Protein AF-A0A932IG95-F1 (afdb_monomer)

pLDDT: mean 79.36, std 12.84, range [45.25, 97.75]

Secondary structure (DSSP, 8-state):
-HHHHHHHHTT--PPPSSPHHHHHHHHHTTPPP---SSSS-SS-HHHHHHHHHH-----SSPPS-EEEEEEEE-S---SSS--EEEEEEEP---

Radius of gyration: 18.28 Å; Cα contacts (8 Å, |Δi|>4): 69; chains: 1; bounding box: 34×38×54 Å

Foldseek 3Di:
DVVVVVVVVVVDDDADPPHPLLVVLCVVLVNDDDDDPDPDDPADNVRSNVCSVPDPDDDPDPDPAQPDKDKDFDPDDDPPDGRMDIDGDDDPPD

Structure (mmCIF, N/CA/C/O backbone):
data_AF-A0A932IG95-F1
#
_entry.id   AF-A0A932IG95-F1
#
loop_
_atom_site.group_PDB
_atom_site.id
_atom_site.type_symbol
_atom_site.label_atom_id
_atom_site.label_alt_id
_atom_site.label_comp_id
_atom_site.label_asym_id
_atom_site.label_entity_id
_atom_site.label_seq_id
_atom_site.pdbx_PDB_ins_code
_atom_site.Cartn_x
_atom_site.Cartn_y
_atom_site.Cartn_z
_atom_site.occupancy
_atom_site.B_iso_or_equiv
_atom_site.auth_seq_id
_atom_site.auth_comp_id
_atom_site.auth_asym_id
_atom_site.auth_atom_id
_atom_site.pdbx_PDB_model_num
ATOM 1 N N . ASP A 1 1 ? -4.885 21.528 30.008 1.00 75.75 1 ASP A N 1
ATOM 2 C CA . ASP A 1 1 ? -6.261 21.656 30.514 1.00 75.75 1 ASP A CA 1
ATOM 3 C C . ASP A 1 1 ? -7.057 20.464 29.996 1.00 75.75 1 ASP A C 1
ATOM 5 O O . ASP A 1 1 ? -7.142 20.288 28.783 1.00 75.75 1 ASP A O 1
ATOM 9 N N . GLU A 1 2 ? -7.540 19.601 30.892 1.00 70.38 2 GLU A N 1
ATOM 10 C CA . GLU A 1 2 ? -8.281 18.373 30.553 1.00 70.38 2 GLU A CA 1
ATOM 11 C C . GLU A 1 2 ? -9.524 18.650 29.704 1.00 70.38 2 GLU A C 1
ATOM 13 O O . GLU A 1 2 ? -9.849 17.852 28.827 1.00 70.38 2 GLU A O 1
ATOM 18 N N . ARG A 1 3 ? -10.161 19.818 29.867 1.00 72.81 3 ARG A N 1
ATOM 19 C CA . ARG A 1 3 ? -11.337 20.203 29.070 1.00 72.81 3 ARG A CA 1
ATOM 20 C C . ARG A 1 3 ? -11.013 20.391 27.589 1.00 72.81 3 ARG A C 1
ATOM 22 O O . ARG A 1 3 ? -11.829 20.046 26.740 1.00 72.81 3 ARG A O 1
ATOM 29 N N . ALA A 1 4 ? -9.817 20.887 27.269 1.00 67.50 4 ALA A N 1
ATOM 30 C CA . ALA A 1 4 ? -9.365 21.036 25.886 1.00 67.50 4 ALA A CA 1
ATOM 31 C C . ALA A 1 4 ? -9.055 19.674 25.241 1.00 67.50 4 ALA A C 1
ATOM 33 O O . ALA A 1 4 ? -9.388 19.451 24.080 1.00 67.50 4 ALA A O 1
ATOM 34 N N . LEU A 1 5 ? -8.478 18.739 26.006 1.00 66.31 5 LEU A N 1
ATOM 35 C CA . LEU A 1 5 ? -8.240 17.361 25.557 1.00 66.31 5 LEU A CA 1
ATOM 36 C C . LEU A 1 5 ? -9.555 16.600 25.326 1.00 66.31 5 LEU A C 1
ATOM 38 O O . LEU A 1 5 ? -9.678 15.879 24.339 1.00 66.31 5 LEU A O 1
ATOM 42 N N . GLN A 1 6 ? -10.560 16.807 26.180 1.00 66.88 6 GLN A N 1
ATOM 43 C CA . GLN A 1 6 ? -11.894 16.215 26.027 1.00 66.88 6 GLN A CA 1
ATOM 44 C C . GLN A 1 6 ? -12.659 16.784 24.823 1.00 66.88 6 GLN A C 1
ATOM 46 O O . GLN A 1 6 ? -13.298 16.029 24.093 1.00 66.88 6 GLN A O 1
ATOM 51 N N . ALA A 1 7 ? -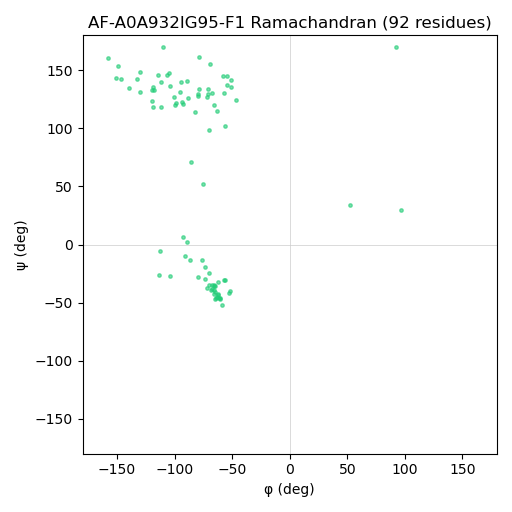12.544 18.092 24.567 1.00 62.25 7 ALA A N 1
ATOM 52 C CA . ALA A 1 7 ? -13.118 18.727 23.380 1.00 62.25 7 ALA A CA 1
ATOM 53 C C . ALA A 1 7 ? -12.451 18.250 22.075 1.00 62.25 7 ALA A C 1
ATOM 55 O O . ALA A 1 7 ? -13.135 18.055 21.075 1.00 62.25 7 ALA A O 1
ATOM 56 N N . LEU A 1 8 ? -11.136 17.997 22.090 1.00 61.12 8 LEU A N 1
ATOM 57 C CA . LEU A 1 8 ? -10.416 17.386 20.965 1.00 61.12 8 LEU A CA 1
ATOM 58 C C . LEU A 1 8 ? -10.824 15.923 20.740 1.00 61.12 8 LEU A C 1
ATOM 60 O O . LEU A 1 8 ? -10.985 15.513 19.596 1.00 61.12 8 LEU A O 1
ATOM 64 N N . GLY A 1 9 ? -11.059 15.157 21.811 1.00 60.28 9 GLY A N 1
ATOM 65 C CA . GLY A 1 9 ? -11.587 13.791 21.717 1.00 60.28 9 GLY A CA 1
ATOM 66 C C . GLY A 1 9 ? -12.986 13.724 21.091 1.00 60.28 9 GLY A C 1
ATOM 67 O O . GLY A 1 9 ? -13.282 12.785 20.357 1.00 60.28 9 GLY A O 1
ATOM 68 N N . ALA A 1 10 ? -13.815 14.751 21.299 1.00 58.75 10 ALA A N 1
ATOM 69 C CA . ALA A 1 10 ? -15.130 14.889 20.664 1.00 58.75 10 ALA A CA 1
ATOM 70 C C . ALA A 1 10 ? -15.072 15.337 19.186 1.00 58.75 10 ALA A C 1
ATOM 72 O O . ALA A 1 10 ? -16.070 15.234 18.478 1.00 58.75 10 ALA A O 1
ATOM 73 N N . LEU A 1 11 ? -13.914 15.812 18.713 1.00 59.41 11 LEU A N 1
ATOM 74 C CA . LEU A 1 11 ? -13.641 16.141 17.307 1.00 59.41 11 LEU A CA 1
ATOM 75 C C . LEU A 1 11 ? -13.007 14.969 16.542 1.00 59.41 11 LEU A C 1
ATOM 77 O O . LEU A 1 11 ? -12.595 15.139 15.394 1.00 59.41 11 LEU A O 1
ATOM 81 N N . THR A 1 12 ? -12.902 13.788 17.159 1.00 57.78 12 THR A N 1
ATOM 82 C CA . THR A 1 12 ? -12.378 12.596 16.488 1.00 57.78 12 THR A CA 1
ATOM 83 C C . THR A 1 12 ? -13.397 12.134 15.453 1.00 57.78 12 THR A C 1
ATOM 85 O O . THR A 1 12 ? -14.393 11.497 15.780 1.00 57.78 12 THR A O 1
ATOM 88 N N . VAL A 1 13 ? -13.166 12.500 14.196 1.00 61.50 13 VAL A N 1
ATOM 89 C CA . VAL A 1 13 ? -13.958 12.021 13.064 1.00 61.50 13 VAL A CA 1
ATOM 90 C C . VAL A 1 13 ? -13.407 10.655 12.672 1.00 61.50 13 VAL A C 1
ATOM 92 O O . VAL A 1 13 ? -12.259 10.554 12.235 1.00 61.50 13 VAL A O 1
ATOM 95 N N . GLU A 1 14 ? -14.203 9.603 12.855 1.00 67.75 14 GLU A N 1
ATOM 96 C CA . GLU A 1 14 ? -13.898 8.297 12.273 1.00 67.75 14 GLU A CA 1
ATOM 97 C C . GLU A 1 14 ? -13.989 8.419 10.750 1.00 67.75 14 GLU A C 1
ATOM 99 O O . GLU A 1 14 ? -15.007 8.835 10.200 1.00 67.75 14 GLU A O 1
ATOM 104 N N . LEU A 1 15 ? -12.881 8.131 10.072 1.00 72.06 15 LEU A N 1
ATOM 105 C CA . LEU A 1 15 ? -12.812 8.137 8.618 1.00 72.06 15 LEU A CA 1
ATOM 106 C C . LEU A 1 15 ? -13.030 6.718 8.111 1.00 72.06 15 LEU A C 1
ATOM 108 O O . LEU A 1 15 ? -12.361 5.788 8.567 1.00 72.06 15 LEU A O 1
ATOM 112 N N . ASP A 1 16 ? -13.920 6.577 7.131 1.00 81.69 16 ASP A N 1
ATOM 113 C CA . ASP A 1 16 ? -14.091 5.321 6.412 1.00 81.69 16 ASP A CA 1
ATOM 114 C C . ASP A 1 16 ? -12.769 4.886 5.767 1.00 81.69 16 ASP A C 1
ATOM 116 O O . ASP A 1 16 ? -11.971 5.709 5.304 1.00 81.69 16 ASP A O 1
ATOM 120 N N . LEU A 1 17 ? -12.548 3.572 5.730 1.00 85.00 17 LEU A N 1
ATOM 121 C CA . LEU A 1 17 ? -11.434 2.971 5.009 1.00 85.00 17 LEU A CA 1
ATOM 122 C C . LEU A 1 17 ? -11.832 2.653 3.557 1.00 85.00 17 LEU A C 1
ATOM 124 O O . LEU A 1 17 ? -12.923 2.126 3.330 1.00 85.00 17 LEU A O 1
ATOM 128 N N . PRO A 1 18 ? -10.932 2.867 2.579 1.00 90.31 18 PRO A N 1
ATOM 129 C CA . PRO A 1 18 ? -9.642 3.553 2.714 1.00 90.31 18 PRO A CA 1
ATOM 130 C C . PRO A 1 18 ? -9.832 5.054 2.966 1.00 90.31 18 PRO A C 1
ATOM 132 O O . PRO A 1 18 ? -10.842 5.630 2.551 1.00 90.31 18 PRO A O 1
ATOM 135 N N . ALA A 1 19 ? -8.841 5.696 3.589 1.00 90.75 19 ALA A N 1
ATOM 136 C CA . ALA A 1 19 ? -8.907 7.124 3.870 1.00 90.75 19 ALA A CA 1
ATOM 137 C C . ALA A 1 19 ? -9.177 7.913 2.569 1.00 90.75 19 ALA A C 1
ATOM 139 O O . ALA A 1 19 ? -8.646 7.546 1.513 1.00 90.75 19 ALA A O 1
ATOM 140 N N . PRO A 1 20 ? -9.934 9.030 2.601 1.00 92.69 20 PRO A N 1
ATOM 141 C CA . PRO A 1 20 ? -10.368 9.724 1.383 1.00 92.69 20 PRO A CA 1
ATOM 142 C C . PRO A 1 20 ? -9.233 10.054 0.402 1.00 92.69 20 PRO A C 1
ATOM 144 O O . PRO A 1 20 ? -9.373 9.871 -0.805 1.00 92.69 20 PRO A O 1
ATOM 147 N N . ALA A 1 21 ? -8.075 10.478 0.917 1.00 94.31 21 ALA A N 1
ATOM 148 C CA . ALA A 1 21 ? -6.909 10.772 0.089 1.00 94.31 21 ALA A CA 1
ATOM 149 C C . ALA A 1 21 ? -6.306 9.517 -0.568 1.00 94.31 21 ALA A C 1
ATOM 151 O O . ALA A 1 21 ? -5.854 9.596 -1.707 1.00 94.31 21 ALA A O 1
ATOM 152 N N . VAL A 1 22 ? -6.327 8.357 0.104 1.00 95.00 22 VAL A N 1
ATOM 153 C CA . VAL A 1 22 ? -5.854 7.101 -0.495 1.00 95.00 22 VAL A CA 1
ATOM 154 C C . VAL A 1 22 ? -6.724 6.708 -1.677 1.00 95.00 22 VAL A C 1
ATOM 156 O O . VAL A 1 22 ? -6.200 6.400 -2.748 1.00 95.00 22 VAL A O 1
ATOM 159 N N . ARG A 1 23 ? -8.044 6.782 -1.497 1.00 94.88 23 ARG A N 1
ATOM 160 C CA . ARG A 1 23 ? -9.019 6.469 -2.542 1.00 94.88 23 ARG A CA 1
ATOM 161 C C . ARG A 1 23 ? -8.838 7.341 -3.782 1.00 94.88 23 ARG A C 1
ATOM 163 O O . ARG A 1 23 ? -8.691 6.805 -4.875 1.00 94.88 23 ARG A O 1
ATOM 170 N N . VAL A 1 24 ? -8.796 8.663 -3.609 1.00 96.94 24 VAL A N 1
ATOM 171 C CA . VAL A 1 24 ? -8.678 9.610 -4.732 1.00 96.94 24 VAL A CA 1
ATOM 172 C C . VAL A 1 24 ? -7.392 9.380 -5.526 1.00 96.94 24 VAL A C 1
ATOM 174 O O . VAL A 1 24 ? -7.434 9.318 -6.753 1.00 96.94 24 VAL A O 1
ATOM 177 N N . ILE A 1 25 ? -6.253 9.209 -4.847 1.00 97.75 25 ILE A N 1
ATOM 178 C CA . ILE A 1 25 ? -4.967 8.993 -5.527 1.00 97.75 25 ILE A CA 1
ATOM 179 C C . ILE A 1 25 ? -4.966 7.657 -6.280 1.00 97.75 25 ILE A C 1
ATOM 181 O O . ILE A 1 25 ? -4.502 7.599 -7.418 1.00 97.75 25 ILE A O 1
ATOM 185 N N . ALA A 1 26 ? -5.493 6.590 -5.670 1.00 95.69 26 ALA A N 1
ATOM 186 C CA . ALA A 1 26 ? -5.562 5.278 -6.306 1.00 95.69 26 ALA A CA 1
ATOM 187 C C . ALA A 1 26 ? -6.443 5.294 -7.565 1.00 95.69 26 ALA A C 1
ATOM 189 O O . ALA A 1 26 ? -6.027 4.786 -8.605 1.00 95.69 26 ALA A O 1
ATOM 190 N N . GLU A 1 27 ? -7.619 5.928 -7.491 1.00 95.88 27 GLU A N 1
ATOM 191 C CA . GLU A 1 27 ? -8.538 6.085 -8.625 1.00 95.88 27 GLU A CA 1
ATOM 192 C C . GLU A 1 27 ? -7.880 6.864 -9.778 1.00 95.88 27 GLU A C 1
ATOM 194 O O . GLU A 1 27 ? -7.916 6.413 -10.923 1.00 95.88 27 GLU A O 1
ATOM 199 N N . GLN A 1 28 ? -7.221 7.990 -9.480 1.00 97.12 28 GLN A N 1
ATOM 200 C CA . GLN A 1 28 ? -6.528 8.816 -10.481 1.00 97.12 28 GLN A CA 1
ATOM 201 C C . GLN A 1 28 ? -5.343 8.101 -11.139 1.00 97.12 28 GLN A C 1
ATOM 203 O O . GLN A 1 28 ? -5.076 8.306 -12.321 1.00 97.12 28 GLN A O 1
ATOM 208 N N . ALA A 1 29 ? -4.624 7.280 -10.376 1.00 95.88 29 ALA A N 1
ATOM 209 C CA . ALA A 1 29 ? -3.463 6.537 -10.855 1.00 95.88 29 ALA A CA 1
ATOM 210 C C . ALA A 1 29 ? -3.819 5.156 -11.433 1.00 95.88 29 ALA A C 1
ATOM 212 O O . ALA A 1 29 ? -2.916 4.406 -11.803 1.00 95.88 29 ALA A O 1
ATOM 213 N N . HIS A 1 30 ? -5.108 4.798 -11.484 1.00 94.69 30 HIS A N 1
ATOM 214 C CA . HIS A 1 30 ? -5.590 3.468 -11.873 1.00 94.69 30 HIS A CA 1
ATOM 215 C C . HIS A 1 30 ? -4.928 2.321 -11.086 1.00 94.69 30 HIS A C 1
ATOM 217 O O . HIS A 1 30 ? -4.705 1.228 -11.611 1.00 94.69 30 HIS A O 1
ATOM 223 N N . LEU A 1 31 ? -4.611 2.564 -9.812 1.00 94.19 31 LEU A N 1
ATOM 224 C CA . LEU A 1 31 ? -4.044 1.561 -8.920 1.00 94.19 31 LEU A CA 1
ATOM 225 C C . LEU A 1 31 ? -5.174 0.793 -8.222 1.00 94.19 31 LEU A C 1
ATOM 227 O O . LEU A 1 31 ? -6.023 1.413 -7.580 1.00 94.19 31 LEU A O 1
ATOM 231 N N . PRO A 1 32 ? -5.200 -0.548 -8.295 1.00 92.44 32 PRO A N 1
ATOM 232 C CA . PRO A 1 32 ? -6.232 -1.319 -7.626 1.00 92.44 32 PRO A CA 1
ATOM 233 C C . PRO A 1 32 ? -6.036 -1.284 -6.108 1.00 92.44 32 PRO A C 1
ATOM 235 O O . PRO A 1 32 ? -4.944 -1.537 -5.597 1.00 92.44 32 PRO A O 1
ATOM 238 N N . LEU A 1 33 ? -7.127 -1.039 -5.385 1.00 89.94 33 LEU A N 1
ATOM 239 C CA . LEU A 1 33 ? -7.213 -1.277 -3.949 1.00 89.94 33 LEU A CA 1
ATOM 240 C C . LEU A 1 33 ? -7.921 -2.612 -3.732 1.00 89.94 33 LEU A C 1
ATOM 242 O O . LEU A 1 33 ? -9.046 -2.807 -4.189 1.00 89.94 33 LEU A O 1
ATOM 246 N N . VAL A 1 34 ? -7.249 -3.538 -3.054 1.00 88.62 34 VAL A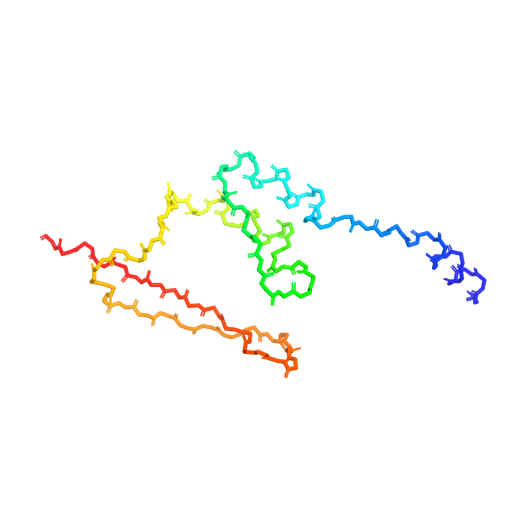 N 1
ATOM 247 C CA . VAL A 1 34 ? -7.775 -4.879 -2.784 1.00 88.62 34 VAL A CA 1
ATOM 248 C C . VAL A 1 34 ? -8.057 -5.045 -1.293 1.00 88.62 34 VAL A C 1
ATOM 250 O O . VAL A 1 34 ? -7.246 -4.600 -0.475 1.00 88.62 34 VAL A O 1
ATOM 253 N N . PRO A 1 35 ? -9.171 -5.695 -0.913 1.00 85.12 35 PRO A N 1
ATOM 254 C CA . PRO A 1 35 ? -9.399 -6.067 0.473 1.00 85.12 35 PRO A CA 1
ATOM 255 C C . PRO A 1 35 ? -8.251 -6.939 0.981 1.00 85.12 35 PRO A C 1
ATOM 257 O O . PRO A 1 35 ? -7.877 -7.930 0.352 1.00 85.12 35 PRO A O 1
ATOM 260 N N . ALA A 1 36 ? -7.705 -6.579 2.134 1.00 82.25 36 ALA A N 1
ATOM 261 C CA . ALA A 1 36 ? -6.740 -7.395 2.849 1.00 82.25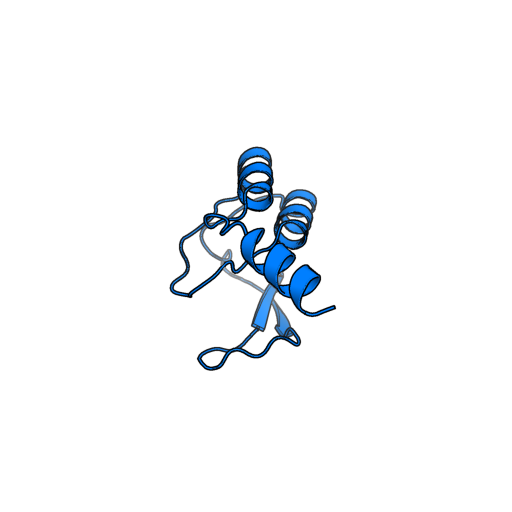 36 ALA A CA 1
ATOM 262 C C . ALA A 1 36 ? -7.429 -8.014 4.071 1.00 82.25 36 ALA A C 1
ATOM 264 O O . ALA A 1 36 ? -8.291 -7.390 4.684 1.00 82.25 36 ALA A O 1
ATOM 265 N N . ALA A 1 37 ? -7.050 -9.240 4.438 1.00 84.44 37 ALA A N 1
ATOM 266 C CA . ALA A 1 37 ? -7.581 -9.944 5.610 1.00 84.44 37 ALA A CA 1
ATOM 267 C C . ALA A 1 37 ? -6.985 -9.386 6.918 1.00 84.44 37 ALA A C 1
ATOM 269 O O . ALA A 1 37 ? -6.368 -10.111 7.697 1.00 84.44 37 ALA A O 1
ATOM 270 N N . VAL A 1 38 ? -7.062 -8.066 7.093 1.00 81.31 38 VAL A N 1
ATOM 271 C CA . VAL A 1 38 ? -6.389 -7.311 8.146 1.00 81.31 38 VAL A CA 1
ATOM 272 C C . VAL A 1 38 ? -7.250 -6.132 8.579 1.00 81.31 38 VAL A C 1
ATOM 274 O O . VAL A 1 38 ? -7.890 -5.488 7.755 1.00 81.31 38 VAL A O 1
ATOM 277 N N . GLU A 1 39 ? -7.240 -5.834 9.873 1.00 81.94 39 GLU A N 1
ATOM 278 C CA . GLU A 1 39 ? -7.929 -4.662 10.406 1.00 81.94 39 GLU A CA 1
ATOM 279 C C . GLU A 1 39 ? -7.092 -3.396 10.170 1.00 81.94 39 GLU A C 1
ATOM 281 O O . GLU A 1 39 ? -5.894 -3.362 10.484 1.00 81.94 39 GLU A O 1
ATOM 286 N N . GLY A 1 40 ? -7.727 -2.363 9.612 1.00 81.31 40 GLY A N 1
ATOM 287 C CA . GLY A 1 40 ? -7.102 -1.074 9.322 1.00 81.31 40 GLY A CA 1
ATOM 288 C C . GLY A 1 40 ? -6.514 -0.936 7.914 1.00 81.31 40 GLY A C 1
ATOM 289 O O . GLY A 1 40 ? -6.378 -1.892 7.151 1.00 81.31 40 GLY A O 1
ATOM 290 N N . GLU A 1 41 ? -6.135 0.295 7.573 1.00 83.94 41 GLU A N 1
ATOM 291 C CA . GLU A 1 41 ? -5.501 0.624 6.296 1.00 83.94 41 GLU A CA 1
ATOM 292 C C . GLU A 1 41 ? -4.062 0.091 6.220 1.00 83.94 41 GLU A C 1
ATOM 294 O O . GLU A 1 41 ? -3.239 0.342 7.106 1.00 83.94 41 GLU A O 1
ATOM 299 N N . THR A 1 42 ? -3.720 -0.612 5.137 1.00 86.31 42 THR A N 1
ATOM 300 C CA . THR A 1 42 ? -2.348 -1.097 4.887 1.00 86.31 42 THR A CA 1
ATOM 301 C C . THR A 1 42 ? -1.494 -0.125 4.083 1.00 86.31 42 THR A C 1
ATOM 303 O O . THR A 1 42 ? -0.288 -0.331 3.947 1.00 86.31 42 THR A O 1
ATOM 306 N N . VAL A 1 43 ? -2.104 0.919 3.530 1.00 88.94 43 VAL A N 1
ATOM 307 C CA . VAL A 1 43 ? -1.446 1.962 2.745 1.00 88.94 43 VAL A CA 1
ATOM 308 C C . VAL A 1 43 ? -1.939 3.315 3.242 1.00 88.94 43 VAL A C 1
ATOM 310 O O . VAL A 1 43 ? -3.088 3.446 3.620 1.00 88.94 43 VAL A O 1
ATOM 313 N N . THR A 1 44 ? -1.069 4.315 3.289 1.00 90.69 44 THR A N 1
ATOM 314 C CA . THR A 1 44 ? -1.427 5.685 3.687 1.00 90.69 44 THR A CA 1
ATOM 315 C C . THR A 1 44 ? -1.365 6.613 2.472 1.00 90.69 44 THR A C 1
ATOM 317 O O . THR A 1 44 ? -0.808 6.209 1.443 1.00 90.69 44 THR A O 1
ATOM 320 N N . PRO A 1 45 ? -1.853 7.868 2.560 1.00 94.06 45 PRO A N 1
ATOM 321 C CA . PRO A 1 45 ? -1.803 8.804 1.433 1.00 94.06 45 PRO A CA 1
ATOM 322 C C . PRO A 1 45 ? -0.397 8.962 0.837 1.00 94.06 45 PRO A C 1
ATOM 324 O O . PRO A 1 45 ? -0.224 8.924 -0.377 1.00 94.06 45 PRO A O 1
ATOM 327 N N . THR A 1 46 ? 0.635 9.035 1.683 1.00 93.38 46 THR A N 1
ATOM 328 C CA . THR A 1 46 ? 2.034 9.097 1.231 1.00 93.38 46 THR A CA 1
ATOM 329 C C . THR A 1 46 ? 2.469 7.822 0.508 1.00 93.38 46 THR A C 1
ATOM 331 O O . T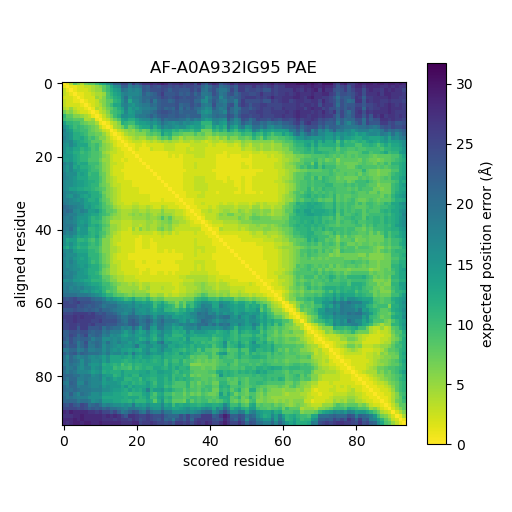HR A 1 46 ? 3.161 7.892 -0.505 1.00 93.38 46 THR A O 1
ATOM 334 N N . GLY A 1 47 ? 2.064 6.652 1.013 1.00 92.38 47 GLY A N 1
ATOM 335 C CA . GLY A 1 47 ? 2.419 5.364 0.419 1.00 92.38 47 GLY A CA 1
ATOM 336 C C . GLY A 1 47 ? 1.821 5.183 -0.976 1.00 92.38 47 GLY A C 1
ATOM 337 O O . GLY A 1 47 ? 2.543 4.829 -1.907 1.00 92.38 47 GLY A O 1
ATOM 338 N N . ILE A 1 48 ? 0.528 5.479 -1.144 1.00 94.81 48 ILE A N 1
ATOM 339 C CA . ILE A 1 48 ? -0.129 5.355 -2.451 1.00 94.81 48 ILE A CA 1
ATOM 340 C C . ILE A 1 48 ? 0.367 6.418 -3.439 1.00 94.81 48 ILE A C 1
ATOM 342 O O . ILE A 1 48 ? 0.546 6.107 -4.612 1.00 94.81 48 ILE A O 1
ATOM 346 N N . ALA A 1 49 ? 0.679 7.635 -2.974 1.00 96.44 49 ALA A N 1
ATOM 347 C CA . ALA A 1 49 ? 1.266 8.680 -3.813 1.00 96.44 49 ALA A CA 1
ATOM 348 C C . ALA A 1 49 ? 2.637 8.269 -4.367 1.00 96.44 49 ALA A C 1
ATOM 350 O O . ALA A 1 49 ? 2.920 8.473 -5.547 1.00 96.44 49 ALA A O 1
ATOM 351 N N . ALA A 1 50 ? 3.480 7.649 -3.536 1.00 94.31 50 ALA A N 1
ATOM 352 C CA . ALA A 1 50 ? 4.766 7.130 -3.986 1.00 94.31 50 ALA A CA 1
ATOM 353 C C . ALA A 1 50 ? 4.590 6.029 -5.045 1.00 94.31 50 ALA A C 1
ATOM 355 O O . ALA A 1 50 ? 5.281 6.053 -6.062 1.00 94.31 50 ALA A O 1
ATOM 356 N N . LEU A 1 51 ? 3.643 5.101 -4.844 1.00 92.38 51 LEU A N 1
ATOM 357 C CA . LEU A 1 51 ? 3.323 4.068 -5.835 1.00 92.38 51 LEU A CA 1
ATOM 358 C C . LEU A 1 51 ? 2.824 4.677 -7.149 1.00 92.38 51 LEU A C 1
ATOM 360 O O . LEU A 1 51 ? 3.337 4.318 -8.206 1.00 92.38 51 LEU A O 1
ATOM 364 N N . ALA A 1 52 ? 1.904 5.640 -7.085 1.00 94.81 52 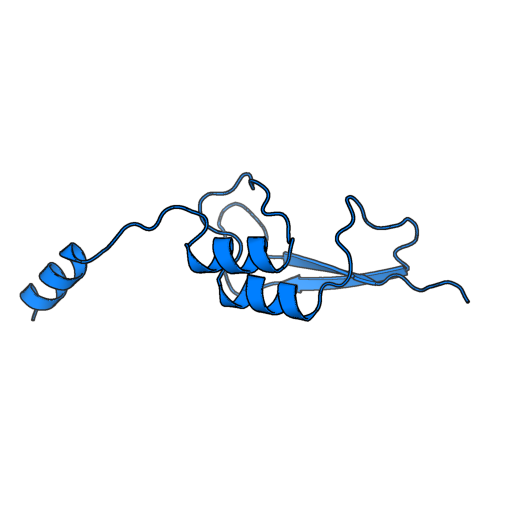ALA A N 1
ATOM 365 C CA . ALA A 1 52 ? 1.384 6.348 -8.254 1.00 94.81 52 ALA A CA 1
ATOM 366 C C . ALA A 1 52 ? 2.490 7.022 -9.086 1.00 94.81 52 ALA A C 1
ATOM 368 O O . ALA A 1 52 ? 2.370 7.126 -10.303 1.00 94.81 52 ALA A O 1
ATOM 369 N N . ALA A 1 53 ? 3.589 7.445 -8.452 1.00 95.38 53 ALA A N 1
ATOM 370 C CA . ALA A 1 53 ? 4.712 8.075 -9.140 1.00 95.38 53 ALA A CA 1
ATOM 371 C C . ALA A 1 53 ? 5.657 7.083 -9.849 1.00 95.38 53 ALA A C 1
ATOM 373 O O . ALA A 1 53 ? 6.322 7.465 -10.817 1.00 95.38 53 ALA A O 1
ATOM 374 N N . ILE A 1 54 ? 5.761 5.836 -9.371 1.00 90.56 54 ILE A N 1
ATOM 375 C CA . ILE A 1 54 ? 6.792 4.881 -9.827 1.00 90.56 54 ILE A CA 1
ATOM 376 C C . ILE A 1 54 ? 6.234 3.675 -10.585 1.00 90.56 54 ILE A C 1
ATOM 378 O O . ILE A 1 54 ? 6.953 3.082 -11.393 1.00 90.56 54 ILE A O 1
ATOM 382 N N . VAL A 1 55 ? 4.982 3.290 -10.332 1.00 87.06 55 VAL A N 1
ATOM 383 C CA . VAL A 1 55 ? 4.352 2.131 -10.970 1.00 87.06 55 VAL A CA 1
ATOM 384 C C . VAL A 1 55 ? 4.055 2.465 -12.431 1.00 87.06 55 VAL A C 1
ATOM 386 O O . VAL A 1 55 ? 3.438 3.479 -12.742 1.00 87.06 55 VAL A O 1
ATOM 389 N N . ARG A 1 56 ? 4.517 1.602 -13.340 1.00 86.50 56 ARG A N 1
ATOM 390 C CA . ARG A 1 56 ? 4.244 1.703 -14.785 1.00 86.50 56 ARG A CA 1
ATOM 391 C C . ARG A 1 56 ? 3.210 0.692 -15.262 1.00 86.50 56 ARG A C 1
ATOM 393 O O . ARG A 1 56 ? 2.517 0.952 -16.234 1.00 86.50 56 ARG A O 1
ATOM 400 N N . GLU A 1 57 ? 3.108 -0.434 -14.567 1.00 85.75 57 GLU A N 1
ATOM 401 C CA . GLU A 1 57 ? 2.205 -1.529 -14.894 1.00 85.75 57 GLU A CA 1
ATOM 402 C C . GLU A 1 57 ? 1.819 -2.270 -13.610 1.00 85.75 57 GLU A C 1
ATOM 404 O O . GLU A 1 57 ? 2.645 -2.436 -12.707 1.00 85.75 57 GLU A O 1
ATOM 409 N N . VAL A 1 58 ? 0.564 -2.717 -13.535 1.00 82.75 58 VAL A N 1
ATOM 410 C CA . VAL A 1 58 ? 0.059 -3.574 -12.460 1.00 82.75 58 VAL A CA 1
ATOM 411 C C . VAL A 1 58 ? -0.236 -4.949 -13.046 1.00 82.75 58 VAL A C 1
ATOM 413 O O . VAL A 1 58 ? -1.082 -5.085 -13.924 1.00 82.75 58 VAL A O 1
ATOM 416 N N . VAL A 1 59 ? 0.454 -5.972 -12.545 1.00 81.00 59 VAL A N 1
ATOM 417 C CA . VAL A 1 59 ? 0.332 -7.358 -13.016 1.00 81.00 59 VAL A CA 1
ATOM 418 C C . VAL A 1 59 ? -0.255 -8.255 -11.926 1.00 81.00 59 VAL A C 1
ATOM 420 O O . VAL A 1 59 ? 0.008 -8.058 -10.741 1.00 81.00 59 VAL A O 1
ATOM 423 N N . ALA A 1 60 ? -1.046 -9.259 -12.316 1.00 73.31 60 ALA A N 1
ATOM 424 C CA . ALA A 1 60 ? -1.728 -10.165 -11.381 1.00 73.31 60 ALA A CA 1
ATOM 425 C C . ALA A 1 60 ? -0.776 -11.124 -10.643 1.00 73.31 60 ALA A C 1
ATOM 427 O O . ALA A 1 60 ? -1.086 -11.604 -9.554 1.00 73.31 60 ALA A O 1
ATOM 428 N N . ALA A 1 61 ? 0.383 -11.410 -11.232 1.00 69.00 61 ALA A N 1
ATOM 429 C CA . ALA A 1 61 ? 1.413 -12.241 -10.637 1.00 69.00 61 ALA A CA 1
ATOM 430 C C . ALA A 1 61 ? 2.793 -11.780 -11.117 1.00 69.00 61 ALA A C 1
ATOM 432 O O . ALA A 1 61 ? 2.901 -11.244 -12.224 1.00 69.00 61 ALA A O 1
ATOM 433 N N . PRO A 1 62 ? 3.850 -12.014 -10.320 1.00 63.66 62 PRO A N 1
ATOM 434 C CA . PRO A 1 62 ? 5.217 -11.924 -10.799 1.00 63.66 62 PRO A CA 1
ATOM 435 C C . PRO A 1 62 ? 5.382 -12.658 -12.135 1.00 63.66 62 PRO A C 1
ATOM 437 O O . PRO A 1 62 ? 5.071 -13.852 -12.179 1.00 63.66 62 PRO A O 1
ATOM 440 N N . PRO A 1 63 ? 5.868 -12.014 -13.213 1.00 63.22 63 PRO A N 1
ATOM 441 C CA . PRO A 1 63 ? 6.302 -12.752 -14.388 1.00 63.22 63 PRO A CA 1
ATOM 442 C C . PRO A 1 63 ? 7.276 -13.867 -13.981 1.00 63.22 63 PRO A C 1
ATOM 444 O O . PRO A 1 63 ? 8.092 -13.703 -13.068 1.00 63.22 63 PRO A O 1
ATOM 447 N N . ALA A 1 64 ? 7.174 -15.027 -14.630 1.00 63.94 64 ALA A N 1
ATOM 448 C CA . ALA A 1 64 ? 8.095 -16.130 -14.376 1.00 63.94 64 ALA A CA 1
ATOM 449 C C . ALA A 1 64 ? 9.551 -15.652 -14.558 1.00 63.94 64 ALA A C 1
ATOM 451 O O . ALA A 1 64 ? 9.849 -14.922 -15.499 1.00 63.94 64 ALA A O 1
ATOM 452 N N . GLY A 1 65 ? 10.458 -16.058 -13.660 1.00 60.38 65 GLY A N 1
ATOM 453 C CA . GLY A 1 65 ? 11.883 -15.711 -13.764 1.00 60.38 65 GLY A CA 1
ATOM 454 C C . GLY A 1 65 ? 12.352 -14.503 -12.941 1.00 60.38 65 GLY A C 1
ATOM 455 O O . GLY A 1 65 ? 13.318 -13.847 -13.327 1.00 60.38 65 GLY A O 1
ATOM 456 N N . ALA A 1 66 ? 11.724 -14.202 -11.797 1.00 60.97 66 ALA A N 1
ATOM 457 C CA . ALA A 1 66 ? 12.272 -13.239 -10.835 1.00 60.97 66 ALA A CA 1
ATOM 458 C C . ALA A 1 66 ? 13.693 -13.659 -10.395 1.00 60.97 66 ALA A C 1
ATOM 460 O O . ALA A 1 66 ? 13.867 -14.568 -9.585 1.00 60.97 66 ALA A O 1
ATOM 461 N N . GLY A 1 67 ? 14.717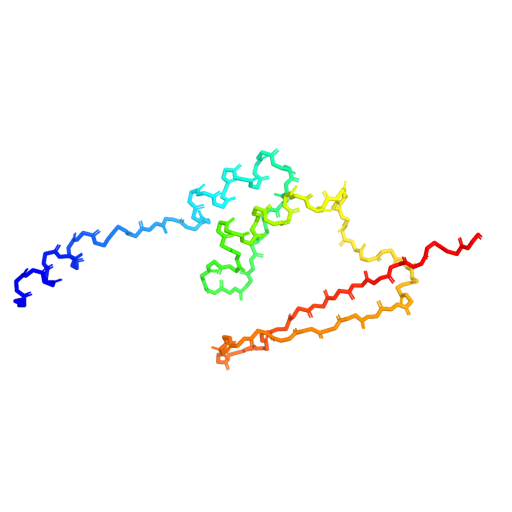 -13.006 -10.951 1.00 61.44 67 GLY A N 1
ATOM 462 C CA . GLY A 1 67 ? 16.124 -13.351 -10.722 1.00 61.44 67 GLY A CA 1
ATOM 463 C C . GLY A 1 67 ? 16.733 -12.683 -9.488 1.00 61.44 67 GLY A C 1
ATOM 464 O O . GLY A 1 67 ? 17.824 -13.058 -9.062 1.00 61.44 67 GLY A O 1
ATOM 465 N N . ARG A 1 68 ? 16.057 -11.677 -8.912 1.00 62.22 68 ARG A N 1
ATOM 466 C CA . ARG A 1 68 ? 16.504 -10.967 -7.704 1.00 62.22 68 ARG A CA 1
ATOM 467 C C . ARG A 1 68 ? 15.333 -10.686 -6.766 1.00 62.22 68 ARG A C 1
ATOM 469 O O . ARG A 1 68 ? 14.294 -10.199 -7.202 1.00 62.22 68 ARG A O 1
ATOM 476 N N . LEU A 1 69 ? 15.530 -10.949 -5.476 1.00 76.75 69 LEU A N 1
ATOM 477 C CA . LEU A 1 69 ? 14.572 -10.664 -4.410 1.00 76.75 69 LEU A CA 1
ATOM 478 C C . LEU A 1 69 ? 15.200 -9.685 -3.412 1.00 76.75 69 LEU A C 1
ATOM 480 O O . LEU A 1 69 ? 16.200 -10.004 -2.774 1.00 76.75 69 LEU A O 1
ATOM 484 N N . GLY A 1 70 ? 14.597 -8.509 -3.267 1.00 72.38 70 GLY A N 1
ATOM 485 C CA . GLY A 1 70 ? 14.835 -7.610 -2.143 1.00 72.38 70 GLY A CA 1
ATOM 486 C C . GLY A 1 70 ? 13.798 -7.850 -1.048 1.00 72.38 70 GLY A C 1
ATOM 487 O O . GLY A 1 70 ? 12.619 -8.044 -1.343 1.00 72.38 70 GLY A O 1
ATOM 488 N N . VAL A 1 71 ? 14.215 -7.825 0.216 1.00 82.12 71 VAL A N 1
ATOM 489 C CA . VAL A 1 71 ? 13.313 -7.921 1.372 1.00 82.12 71 VAL A CA 1
ATOM 490 C C . VAL A 1 71 ? 13.643 -6.798 2.345 1.00 82.12 71 VAL A C 1
ATOM 492 O O . VAL A 1 71 ? 14.806 -6.593 2.681 1.00 82.12 71 VAL A O 1
ATOM 495 N N . GLY A 1 72 ? 12.625 -6.074 2.800 1.00 79.69 72 GLY A N 1
ATOM 496 C CA . GLY A 1 72 ? 12.745 -5.047 3.831 1.00 79.69 72 GLY A CA 1
ATOM 497 C C . GLY A 1 72 ? 11.702 -5.256 4.920 1.00 79.69 72 GLY A C 1
ATOM 498 O O . GLY A 1 72 ? 10.608 -5.738 4.640 1.00 79.69 72 GLY A O 1
ATOM 499 N N . ALA A 1 73 ? 12.023 -4.894 6.159 1.00 82.50 73 ALA A N 1
ATOM 500 C CA . ALA A 1 73 ? 11.072 -4.909 7.266 1.00 82.50 73 ALA A CA 1
ATOM 501 C C . ALA A 1 73 ? 10.875 -3.491 7.810 1.00 82.50 73 ALA A C 1
ATOM 503 O O . ALA A 1 73 ? 11.846 -2.769 8.036 1.00 82.50 73 ALA A O 1
ATOM 504 N N . GLY A 1 74 ? 9.621 -3.085 8.009 1.00 75.44 74 GLY A N 1
ATOM 505 C CA . GLY A 1 74 ? 9.307 -1.808 8.649 1.00 75.44 74 GLY A CA 1
ATOM 506 C C . GLY A 1 74 ? 9.440 -1.887 10.174 1.00 75.44 74 GLY A C 1
ATOM 507 O O . GLY A 1 74 ? 9.393 -2.964 10.762 1.00 75.44 74 GLY A O 1
ATOM 508 N N . GLN A 1 75 ? 9.551 -0.737 10.846 1.00 82.00 75 GLN A N 1
ATOM 509 C CA . GLN A 1 75 ? 9.683 -0.685 12.313 1.00 82.00 75 GLN A CA 1
ATOM 510 C C . GLN A 1 75 ? 8.378 -0.994 13.068 1.00 82.00 75 GLN A C 1
ATOM 512 O O . GLN A 1 75 ? 8.404 -1.328 14.253 1.00 82.00 75 GLN A O 1
ATOM 517 N N . ARG A 1 76 ? 7.222 -0.890 12.397 1.00 79.50 76 ARG A N 1
ATOM 518 C CA . ARG A 1 76 ? 5.916 -1.173 13.004 1.00 79.50 76 ARG A CA 1
ATOM 519 C C . ARG A 1 76 ? 5.796 -2.664 13.322 1.00 79.50 76 ARG A C 1
ATOM 521 O O . ARG A 1 76 ? 6.063 -3.495 12.457 1.00 79.50 76 ARG A O 1
ATOM 528 N N . ARG A 1 77 ? 5.386 -2.992 14.549 1.00 80.81 77 ARG A N 1
ATOM 529 C CA . ARG A 1 77 ? 5.173 -4.371 15.007 1.00 80.81 77 ARG A CA 1
ATOM 530 C C . ARG A 1 77 ? 3.687 -4.707 14.982 1.00 80.81 77 ARG A C 1
ATOM 532 O O . ARG A 1 77 ? 2.891 -3.992 15.584 1.00 80.81 77 ARG A O 1
ATOM 539 N N . PHE A 1 78 ? 3.345 -5.806 14.322 1.00 81.00 78 PHE A N 1
ATOM 540 C CA . PHE A 1 78 ? 2.014 -6.406 14.372 1.00 81.00 78 PHE A CA 1
ATOM 541 C C . PHE A 1 78 ? 2.067 -7.659 15.253 1.00 81.00 78 PHE A C 1
ATOM 543 O O . PHE A 1 78 ? 3.107 -8.315 15.326 1.00 81.00 78 PHE A O 1
ATOM 550 N N . LYS A 1 79 ? 0.975 -7.969 15.961 1.00 84.06 79 LYS A N 1
ATOM 551 C CA . LYS A 1 79 ? 0.919 -9.132 16.869 1.00 84.06 79 LYS A CA 1
ATOM 552 C C . LYS A 1 79 ? 0.824 -10.460 16.115 1.00 84.06 79 LYS A C 1
ATOM 554 O O . LYS A 1 79 ? 1.288 -11.477 16.610 1.00 84.06 79 LYS A O 1
ATOM 559 N N . ASP A 1 80 ? 0.213 -10.431 14.941 1.00 84.75 80 ASP A N 1
ATOM 560 C CA . ASP A 1 80 ? -0.268 -11.586 14.186 1.00 84.75 80 ASP A CA 1
ATOM 561 C C . ASP A 1 80 ? 0.498 -11.826 12.875 1.00 84.75 80 ASP A C 1
ATOM 563 O O . ASP A 1 80 ? 0.268 -12.828 12.203 1.00 84.75 80 ASP A O 1
ATOM 567 N N . ARG A 1 81 ? 1.416 -10.927 12.487 1.00 76.81 81 ARG A N 1
ATOM 568 C CA . ARG A 1 81 ? 2.119 -11.006 11.197 1.00 76.81 81 ARG A CA 1
ATOM 569 C C . ARG A 1 81 ? 3.446 -10.260 11.161 1.00 76.81 81 ARG A C 1
ATOM 571 O O . ARG A 1 81 ? 3.700 -9.330 11.924 1.00 76.81 81 ARG A O 1
ATOM 578 N N . ALA A 1 82 ? 4.274 -10.635 10.192 1.00 77.75 82 ALA A N 1
ATOM 579 C CA . ALA A 1 82 ? 5.511 -9.932 9.891 1.00 77.75 82 ALA A CA 1
ATOM 580 C C . ALA A 1 82 ? 5.236 -8.653 9.079 1.00 77.75 82 ALA A C 1
ATOM 582 O O . ALA A 1 82 ? 4.514 -8.681 8.084 1.00 77.75 82 ALA A O 1
ATOM 583 N N . ASN A 1 83 ? 5.848 -7.534 9.472 1.00 81.56 83 ASN A N 1
ATOM 584 C CA . ASN A 1 83 ? 5.815 -6.280 8.715 1.00 81.56 83 ASN A CA 1
ATOM 585 C C . ASN A 1 83 ? 6.918 -6.265 7.646 1.00 81.56 83 ASN A C 1
ATOM 587 O O . ASN A 1 83 ? 7.936 -5.588 7.807 1.00 81.56 83 ASN A O 1
ATOM 591 N N . VAL A 1 84 ? 6.758 -7.082 6.605 1.00 82.62 84 VAL A N 1
ATOM 592 C CA . VAL A 1 84 ? 7.789 -7.315 5.585 1.00 82.62 84 VAL A CA 1
ATOM 593 C C . VAL A 1 84 ? 7.289 -6.900 4.206 1.00 82.62 84 VAL A C 1
ATOM 595 O O . VAL A 1 84 ? 6.209 -7.301 3.782 1.00 82.62 84 VAL A O 1
ATOM 598 N N . VAL A 1 85 ? 8.120 -6.155 3.482 1.00 78.31 85 VAL A N 1
ATOM 599 C CA . VAL A 1 85 ? 7.961 -5.822 2.066 1.00 78.31 85 VAL A CA 1
ATOM 600 C C . VAL A 1 85 ? 8.928 -6.678 1.256 1.00 78.31 85 VAL A C 1
ATOM 602 O O . VAL A 1 85 ? 10.092 -6.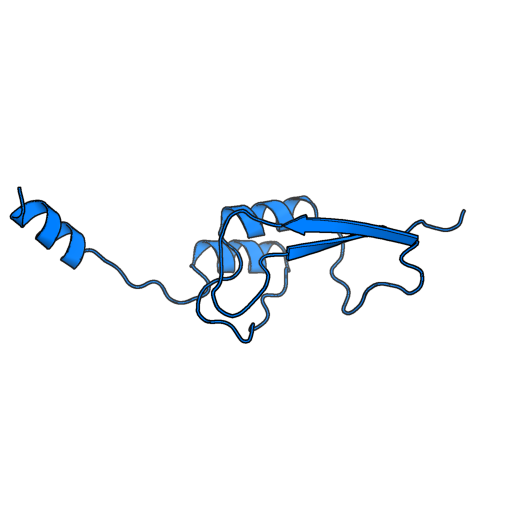838 1.627 1.00 78.31 85 VAL A O 1
ATOM 605 N N . ARG A 1 86 ? 8.451 -7.227 0.138 1.00 78.12 86 ARG A N 1
ATOM 606 C CA . ARG A 1 86 ? 9.268 -7.977 -0.822 1.00 78.12 86 ARG A CA 1
ATOM 607 C C . ARG A 1 86 ? 9.240 -7.272 -2.171 1.00 78.12 86 ARG A C 1
ATOM 609 O O . ARG A 1 86 ? 8.174 -6.870 -2.624 1.00 78.12 86 ARG A O 1
ATOM 616 N N . VAL A 1 87 ? 10.400 -7.154 -2.804 1.00 72.69 87 VAL A N 1
ATOM 617 C CA . VAL A 1 87 ? 10.579 -6.553 -4.127 1.00 72.69 87 VAL A CA 1
ATOM 618 C C . VAL A 1 87 ? 11.169 -7.604 -5.051 1.00 72.69 87 VAL A C 1
ATOM 620 O O . VAL A 1 87 ? 12.237 -8.145 -4.772 1.00 72.69 87 VAL A O 1
ATOM 623 N N . TYR A 1 88 ? 10.490 -7.879 -6.158 1.00 73.75 88 TYR A N 1
ATOM 624 C CA . TYR A 1 88 ? 10.972 -8.797 -7.183 1.00 73.75 88 TYR A CA 1
ATOM 625 C C . TYR A 1 88 ? 11.577 -7.985 -8.327 1.00 73.75 88 TYR A C 1
ATOM 627 O O . TYR A 1 88 ? 10.904 -7.149 -8.927 1.00 73.75 88 TYR A O 1
ATOM 635 N N . GLY A 1 89 ? 12.859 -8.208 -8.602 1.00 65.75 89 GLY A N 1
ATOM 636 C CA . GLY A 1 89 ? 13.538 -7.666 -9.768 1.00 65.75 89 GLY A CA 1
ATOM 637 C C . GLY A 1 89 ? 13.475 -8.665 -10.916 1.00 65.75 89 GLY A C 1
ATOM 638 O O . GLY A 1 89 ? 13.995 -9.778 -10.798 1.00 65.75 89 GLY A O 1
ATOM 639 N N . TYR A 1 90 ? 12.889 -8.250 -12.034 1.00 69.38 90 TYR A N 1
ATOM 640 C CA . TYR A 1 90 ? 12.946 -8.994 -13.288 1.00 69.38 90 TYR A CA 1
ATOM 641 C C . TYR A 1 90 ? 14.125 -8.457 -14.092 1.00 69.38 90 TYR A C 1
ATOM 643 O O . TYR A 1 90 ? 14.229 -7.255 -14.337 1.00 69.38 90 TYR A O 1
ATOM 651 N N . GLY A 1 91 ? 15.056 -9.336 -14.450 1.00 61.28 91 GLY A N 1
ATOM 652 C CA . GLY A 1 91 ? 15.961 -9.039 -15.549 1.00 61.28 91 GLY A CA 1
ATOM 653 C C . GLY A 1 91 ? 15.194 -9.314 -16.829 1.00 61.28 91 GLY A C 1
ATOM 654 O O . GLY A 1 91 ? 14.647 -10.404 -16.969 1.00 61.28 91 GLY A O 1
ATOM 655 N N . MET A 1 92 ? 15.156 -8.364 -17.762 1.00 54.06 92 MET A N 1
ATOM 656 C CA . MET A 1 92 ? 15.007 -8.793 -19.146 1.00 54.06 92 MET A CA 1
ATOM 657 C C . MET A 1 92 ? 16.263 -9.617 -19.425 1.00 54.06 92 MET A C 1
ATOM 659 O O . MET A 1 92 ? 17.371 -9.086 -19.303 1.00 54.06 92 MET A O 1
ATOM 663 N N . SER A 1 93 ? 16.119 -10.920 -19.680 1.00 45.25 93 SER A N 1
ATOM 664 C CA . SER A 1 93 ? 17.190 -11.617 -20.392 1.00 45.25 93 SER A CA 1
ATOM 665 C C . SER A 1 93 ? 17.502 -10.789 -21.645 1.00 45.25 93 SER A C 1
AT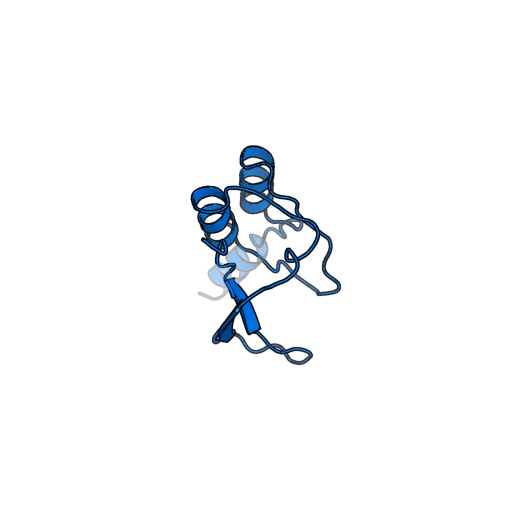OM 667 O O . SER A 1 93 ? 16.551 -10.279 -22.245 1.00 45.25 93 SER A O 1
ATOM 669 N N . PRO A 1 94 ? 18.790 -10.570 -21.962 1.00 51.25 94 PRO A N 1
ATOM 670 C CA . PRO A 1 94 ? 19.188 -9.750 -23.102 1.00 51.25 94 PRO A CA 1
ATOM 671 C C . PRO A 1 94 ? 18.583 -10.249 -24.416 1.00 51.25 94 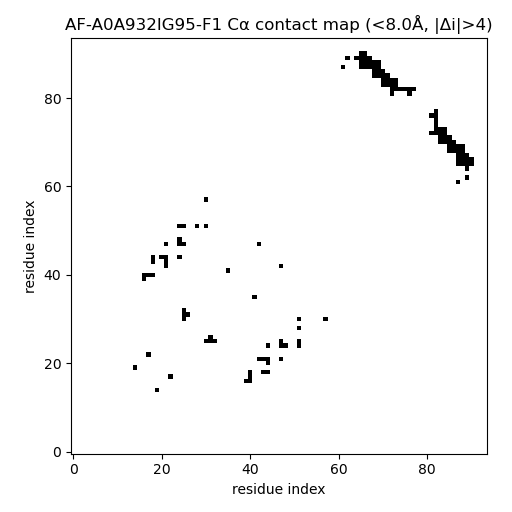PRO A C 1
ATOM 673 O O . PRO A 1 94 ? 18.335 -11.473 -24.529 1.00 51.25 94 PRO A O 1
#

Mean predicted aligned error: 10.63 Å

Sequence (94 aa):
DERALQALGALTVELDLPAPAVRVIAEQAHLPLVPAAVEGETVTPTGIAALAAIVREVVAAPPAGAGRLGVGAGQRRFKDRANVVRVYGYGMSP

Solvent-accessible surface area (backbone atoms only — not comparable to full-atom values): 6384 Å² total; per-residue (Å²): 111,71,69,59,55,52,54,52,61,72,64,65,75,87,72,65,84,65,49,71,64,36,48,54,52,26,63,75,56,72,48,88,85,74,94,63,104,58,92,75,79,92,67,47,51,69,54,49,51,54,45,58,74,68,62,87,77,90,72,97,59,83,68,89,69,62,74,41,79,48,76,49,71,60,91,65,82,56,97,88,53,83,48,64,50,77,44,76,40,69,65,80,77,131